Protein AF-K1S6Z4-F1 (afdb_monomer)

Radius of gyration: 18.36 Å; Cα contacts (8 Å, |Δi|>4): 56; chains: 1; bounding box: 47×26×46 Å

Secondary structure (DSSP, 8-state):
-HHHHHHHHHHHHHHHHHHHTS--SGGGSTT--HHHHHHHHHHH--GGGSSSHHHHHHHTT--B---EETTEE-SS-PBPS-S---

Foldseek 3Di:
DVVVVVVVVVVVVVQQVVQVVDPDPQCVDPPQHSVNSSVVCVVCPDVVVAPDPQSVCVQVQNDFDWDDDDPDTDPDTHRDPDHNPD

Nearest PDB structures (foldseek):
  8wt6-assembly1_D  TM=6.867E-01  e=9.946E-03  Escherichia coli
  5zvq-assembly1_A-2  TM=7.043E-01  e=3.531E+00  Thermus thermophilus HB8
  8ym1-assembly2_C  TM=2.131E-01  e=2.883E+00  Swine acute diarrhea syndrome coronavirus

pLDDT: mean 83.77, std 7.31, range [52.06, 93.38]

Mean predicted aligned error: 8.0 Å

Solvent-accessible surface area (backbone atoms only — not comparable to full-atom values): 5312 Å² total; per-residue (Å²): 113,72,69,60,56,54,50,52,55,52,49,54,51,52,44,37,58,56,48,73,77,45,97,67,73,54,58,75,41,90,91,37,47,50,63,58,38,49,49,54,44,64,74,63,53,66,70,81,80,40,96,42,71,67,54,46,30,31,43,72,32,68,34,62,49,86,57,70,60,93,95,45,72,59,91,82,58,57,70,42,94,66,38,69,90,122

Structure (mmCIF, N/CA/C/O backbone):
data_AF-K1S6Z4-F1
#
_entry.id   AF-K1S6Z4-F1
#
loop_
_atom_site.group_PDB
_atom_site.id
_atom_site.type_symbol
_atom_site.label_atom_id
_atom_site.label_alt_id
_atom_site.label_comp_id
_atom_site.label_asym_id
_atom_site.label_entity_id
_atom_site.label_seq_id
_atom_site.pdbx_PDB_ins_code
_atom_site.Cartn_x
_atom_site.Cartn_y
_atom_site.Cartn_z
_atom_site.occupancy
_atom_site.B_iso_or_equiv
_atom_site.auth_seq_id
_atom_site.auth_comp_id
_atom_site.auth_asym_id
_atom_site.auth_atom_id
_atom_site.pdbx_PDB_model_num
ATOM 1 N N . MET A 1 1 ? -24.600 11.716 13.045 1.00 61.81 1 MET A N 1
ATOM 2 C CA . MET A 1 1 ? -23.149 11.589 12.776 1.00 61.81 1 MET A CA 1
ATOM 3 C C . MET A 1 1 ? -22.446 10.641 13.752 1.00 61.81 1 MET A C 1
ATOM 5 O O . MET A 1 1 ? -21.775 9.751 13.261 1.00 61.81 1 MET A O 1
ATOM 9 N N . LYS A 1 2 ? -22.687 10.699 15.076 1.00 75.62 2 LYS A N 1
ATOM 10 C CA . LYS A 1 2 ? -22.068 9.781 16.071 1.00 75.62 2 LYS A CA 1
ATOM 11 C C . LYS A 1 2 ? -22.193 8.271 15.784 1.00 75.62 2 LYS A C 1
ATOM 13 O O . LYS A 1 2 ? -21.289 7.512 16.106 1.00 75.62 2 LYS A O 1
ATOM 18 N N . ALA A 1 3 ? -23.300 7.824 15.187 1.00 84.81 3 ALA A N 1
ATOM 19 C CA . ALA A 1 3 ? -23.496 6.408 14.862 1.00 84.81 3 ALA A CA 1
ATOM 20 C C . ALA A 1 3 ? -22.533 5.901 13.769 1.00 84.81 3 ALA A C 1
ATOM 22 O O . ALA A 1 3 ? -22.016 4.797 13.898 1.00 84.81 3 ALA A O 1
ATOM 23 N N . LEU A 1 4 ? -22.239 6.711 12.739 1.00 88.19 4 LEU A N 1
ATOM 24 C CA . LEU A 1 4 ? -21.276 6.333 11.695 1.00 88.19 4 LEU A CA 1
ATOM 25 C C . LEU A 1 4 ? -19.843 6.296 12.237 1.00 88.19 4 LEU A C 1
ATOM 27 O O . LEU A 1 4 ? -19.095 5.384 11.913 1.00 88.19 4 LEU A O 1
ATOM 31 N N . GLU A 1 5 ? -19.471 7.244 13.098 1.00 90.00 5 GLU A N 1
ATOM 32 C CA . GLU A 1 5 ? -18.141 7.263 13.728 1.00 90.00 5 GLU A CA 1
ATOM 33 C C . GLU A 1 5 ? -17.896 6.010 14.578 1.00 90.00 5 GLU A C 1
ATOM 35 O O . GLU A 1 5 ? -16.809 5.435 14.552 1.00 90.00 5 GLU A O 1
ATOM 40 N N . SER A 1 6 ? -18.924 5.552 15.301 1.00 90.38 6 SER A N 1
ATOM 41 C CA . SER A 1 6 ? -18.843 4.312 16.075 1.00 90.38 6 SER A CA 1
ATOM 42 C C . SER A 1 6 ? -18.634 3.091 15.179 1.00 90.38 6 SER A C 1
ATOM 44 O O . SER A 1 6 ? -17.837 2.224 15.525 1.00 90.38 6 SER A O 1
ATOM 46 N N . GLN A 1 7 ? -19.316 3.035 14.032 1.00 90.69 7 GLN A N 1
ATOM 47 C CA . GLN A 1 7 ? -19.167 1.939 13.072 1.00 90.69 7 GLN A CA 1
ATOM 48 C C . GLN A 1 7 ? -17.773 1.925 12.441 1.00 90.69 7 GLN A C 1
ATOM 50 O O . GLN A 1 7 ? -17.157 0.868 12.370 1.00 90.69 7 GLN A O 1
ATOM 55 N N . ILE A 1 8 ? -17.237 3.088 12.048 1.00 90.81 8 ILE A N 1
ATOM 56 C CA . ILE A 1 8 ? -15.867 3.197 11.515 1.00 90.81 8 ILE A CA 1
ATOM 57 C C . ILE A 1 8 ? -14.861 2.638 12.524 1.00 90.81 8 ILE A C 1
ATOM 59 O O . ILE A 1 8 ? -14.039 1.798 12.177 1.00 90.81 8 ILE A O 1
ATOM 63 N N . LYS A 1 9 ? -14.987 3.023 13.799 1.00 91.19 9 LYS A N 1
ATOM 64 C CA . LYS A 1 9 ? -14.092 2.547 14.859 1.00 91.19 9 LYS A CA 1
ATOM 65 C C . LYS A 1 9 ? -14.179 1.033 15.082 1.00 91.19 9 LYS A C 1
ATOM 67 O O . LYS A 1 9 ? -13.183 0.395 15.423 1.00 91.19 9 LYS A O 1
ATOM 72 N N . GLU A 1 10 ? -15.369 0.463 14.934 1.00 93.38 10 GLU A N 1
ATOM 73 C CA . GLU A 1 10 ? -15.580 -0.980 15.036 1.00 93.38 10 GLU A CA 1
ATOM 74 C C . GLU A 1 10 ? -14.925 -1.722 13.864 1.00 93.38 10 GLU A C 1
ATOM 76 O O . GLU A 1 10 ? -14.225 -2.714 14.084 1.00 93.38 10 GLU A O 1
ATOM 81 N N . PHE A 1 11 ? -15.047 -1.188 12.644 1.00 91.50 11 PHE A N 1
ATOM 82 C CA . PHE A 1 11 ? -14.359 -1.721 11.469 1.00 91.50 11 PHE A CA 1
ATOM 83 C C . PHE A 1 11 ? -12.838 -1.605 11.571 1.00 91.50 11 PHE A C 1
ATOM 85 O O . PHE A 1 11 ? -12.150 -2.590 11.311 1.00 91.50 11 PHE A O 1
ATOM 92 N N . ASP A 1 12 ? -12.303 -0.468 12.019 1.00 90.12 12 ASP A N 1
ATOM 93 C CA . ASP A 1 12 ? -10.858 -0.287 12.218 1.00 90.12 12 ASP A CA 1
ATOM 94 C C . ASP A 1 12 ? -10.289 -1.348 13.166 1.00 90.12 12 ASP A C 1
ATOM 96 O O . ASP A 1 12 ? -9.228 -1.928 12.918 1.00 90.12 12 ASP A O 1
ATOM 100 N N . LYS A 1 13 ? -11.024 -1.646 14.245 1.00 91.56 13 LYS A N 1
ATOM 101 C CA . LYS A 1 13 ? -10.639 -2.682 15.205 1.00 91.56 13 LYS A CA 1
ATOM 102 C C . LYS A 1 13 ? -10.680 -4.076 14.578 1.00 91.56 13 LYS A C 1
ATOM 104 O O . LYS A 1 13 ? -9.744 -4.846 14.774 1.00 91.56 13 LYS A O 1
ATOM 109 N N . ALA A 1 14 ? -11.728 -4.389 13.817 1.00 90.62 14 ALA A N 1
ATOM 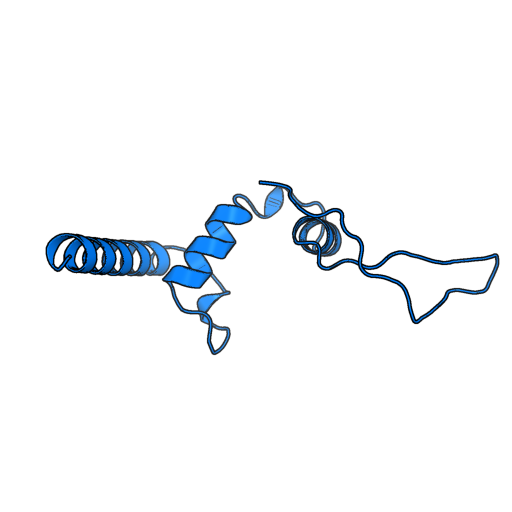110 C CA . ALA A 1 14 ? -11.844 -5.671 13.127 1.00 90.62 14 ALA A CA 1
ATOM 111 C C . ALA A 1 14 ? -10.714 -5.879 12.102 1.00 90.62 14 ALA A C 1
ATOM 113 O O . ALA A 1 14 ? -10.121 -6.957 12.051 1.00 90.62 14 ALA A O 1
ATOM 114 N N . ILE A 1 15 ? -10.366 -4.836 11.338 1.00 88.94 15 ILE A N 1
ATOM 115 C CA . ILE A 1 15 ? -9.254 -4.858 10.379 1.00 88.94 15 ILE A CA 1
ATOM 116 C C . ILE A 1 15 ? -7.930 -5.110 11.104 1.00 88.94 15 ILE A C 1
ATOM 118 O O . ILE A 1 15 ? -7.155 -5.963 10.677 1.00 88.94 15 ILE A O 1
ATOM 122 N N . ALA A 1 16 ? -7.677 -4.412 12.215 1.00 87.69 16 ALA A N 1
ATOM 123 C CA . ALA A 1 16 ? -6.454 -4.598 12.990 1.00 87.69 16 ALA A CA 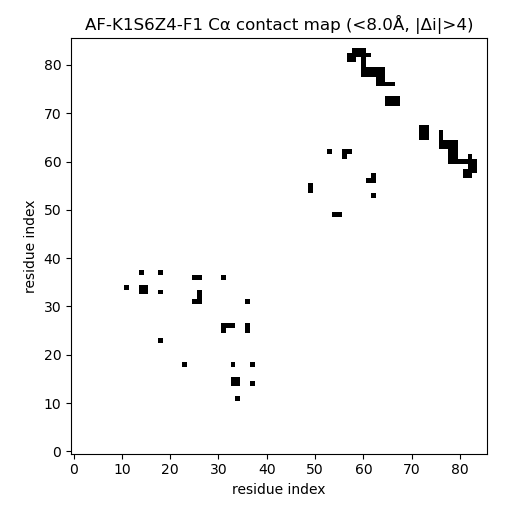1
ATOM 124 C C . ALA A 1 16 ? -6.302 -6.044 13.489 1.00 87.69 16 ALA A C 1
ATOM 126 O O . ALA A 1 16 ? -5.256 -6.651 13.275 1.00 87.69 16 ALA A O 1
ATOM 127 N N . THR A 1 17 ? -7.360 -6.623 14.066 1.00 88.25 17 THR A N 1
ATOM 128 C CA . THR A 1 17 ? -7.346 -8.018 14.536 1.00 88.25 17 THR A CA 1
ATOM 129 C C . THR A 1 17 ? -7.106 -9.009 13.396 1.00 88.25 17 THR A C 1
ATOM 131 O O . THR A 1 17 ? -6.342 -9.956 13.558 1.00 88.25 17 THR A O 1
ATOM 134 N N . GLN A 1 18 ? -7.705 -8.788 12.223 1.00 86.94 18 GLN A N 1
ATOM 135 C CA . GLN A 1 18 ? -7.482 -9.662 11.070 1.00 86.94 18 GLN A CA 1
ATOM 136 C C . GLN A 1 18 ? -6.040 -9.569 10.544 1.00 86.94 18 GLN A C 1
ATOM 138 O O . GLN A 1 18 ? -5.459 -10.579 10.149 1.00 86.94 18 GLN A O 1
ATOM 143 N N . MET A 1 19 ? -5.450 -8.372 10.557 1.00 85.31 19 MET A N 1
ATOM 144 C CA . MET A 1 19 ? -4.086 -8.138 10.077 1.00 85.31 19 MET A CA 1
ATOM 145 C C . MET A 1 19 ? -3.004 -8.725 10.987 1.00 85.31 19 MET A C 1
ATOM 147 O O . MET A 1 19 ? -1.930 -9.048 10.485 1.00 85.31 19 MET A O 1
ATOM 151 N N . GLU A 1 20 ? -3.268 -8.899 12.286 1.00 83.94 20 GLU A N 1
ATOM 152 C CA . GLU A 1 20 ? -2.354 -9.587 13.215 1.00 83.94 20 GLU A CA 1
ATOM 153 C C . GLU A 1 20 ? -2.168 -11.072 12.868 1.00 83.94 20 GLU A C 1
ATOM 155 O O . GLU A 1 20 ? -1.107 -11.642 13.114 1.00 83.94 20 GLU A O 1
ATOM 160 N N . LEU A 1 21 ? -3.187 -11.697 12.273 1.00 82.69 21 LEU A N 1
ATOM 161 C CA . LEU A 1 21 ? -3.158 -13.109 11.881 1.00 82.69 21 LEU A CA 1
ATOM 162 C C . LEU A 1 21 ? -2.439 -13.339 10.546 1.00 82.69 21 LEU A C 1
ATOM 164 O O . LEU A 1 21 ? -2.079 -14.473 10.224 1.00 82.69 21 LEU A O 1
ATOM 168 N N . LEU A 1 22 ? -2.253 -12.283 9.751 1.00 80.25 22 LEU A N 1
ATOM 169 C CA . LEU A 1 22 ? -1.648 -12.363 8.429 1.00 80.25 22 LEU A CA 1
ATOM 170 C C . LEU A 1 22 ? -0.154 -12.028 8.499 1.00 80.25 22 LEU A C 1
ATOM 172 O O . LEU A 1 22 ? 0.218 -10.989 9.050 1.00 80.25 22 LEU A O 1
AT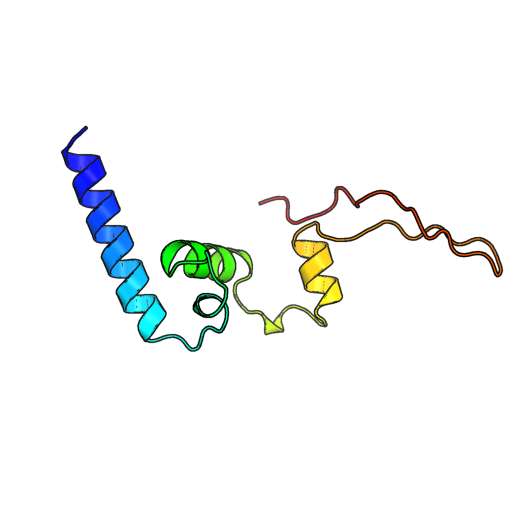OM 176 N N . PRO A 1 23 ? 0.719 -12.8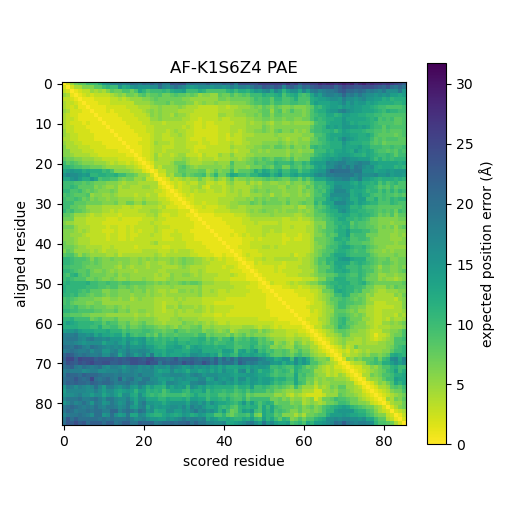35 7.871 1.00 69.25 23 PRO A N 1
ATOM 177 C CA . PRO A 1 23 ? 2.117 -12.468 7.725 1.00 69.25 23 PRO A CA 1
ATOM 178 C C . PRO A 1 23 ? 2.211 -11.267 6.775 1.00 69.25 23 PRO A C 1
ATOM 180 O O . PRO A 1 23 ? 2.109 -11.411 5.558 1.00 69.25 23 PRO A O 1
ATOM 183 N N . ASN A 1 24 ? 2.389 -10.066 7.325 1.00 74.31 24 ASN A N 1
ATOM 184 C CA . ASN A 1 24 ? 2.587 -8.856 6.538 1.00 74.31 24 ASN A CA 1
ATOM 185 C C . ASN A 1 24 ? 3.838 -8.105 7.003 1.00 74.31 24 ASN A C 1
ATOM 187 O O . ASN A 1 24 ? 4.087 -7.931 8.192 1.00 74.31 24 ASN A O 1
ATOM 191 N N . VAL A 1 25 ? 4.633 -7.656 6.034 1.00 79.44 25 VAL A N 1
ATOM 192 C CA . VAL A 1 25 ? 5.847 -6.864 6.281 1.00 79.44 25 VAL A CA 1
ATOM 193 C C . VAL A 1 25 ? 5.562 -5.362 6.295 1.00 79.44 25 VAL A C 1
ATOM 195 O O . VAL A 1 25 ? 6.388 -4.582 6.756 1.00 79.44 25 VAL A O 1
ATOM 198 N N . LEU A 1 26 ? 4.391 -4.941 5.811 1.00 82.25 26 LEU A N 1
ATOM 199 C CA . LEU A 1 26 ? 4.043 -3.532 5.627 1.00 82.25 26 LEU A CA 1
ATOM 200 C C . LEU A 1 26 ? 3.896 -2.781 6.958 1.00 82.25 26 LEU A C 1
ATOM 202 O O . LEU A 1 26 ? 4.274 -1.617 7.024 1.00 82.25 26 LEU A O 1
ATOM 206 N N . ILE A 1 27 ? 3.437 -3.446 8.028 1.00 83.56 27 ILE A N 1
ATOM 207 C CA . ILE A 1 27 ? 3.337 -2.845 9.374 1.00 83.56 27 ILE A CA 1
ATOM 208 C C . ILE A 1 27 ? 4.719 -2.512 9.967 1.00 83.56 27 ILE A C 1
ATOM 210 O O . ILE A 1 27 ? 4.827 -1.667 10.852 1.00 83.56 27 ILE A O 1
ATOM 214 N N . SER A 1 28 ? 5.799 -3.129 9.473 1.00 85.38 28 SER A N 1
ATOM 215 C CA . SER A 1 28 ? 7.154 -2.795 9.936 1.00 85.38 28 SER A CA 1
ATOM 216 C C . SER A 1 28 ? 7.626 -1.408 9.480 1.00 85.38 28 SER A C 1
ATOM 218 O O . SER A 1 28 ? 8.581 -0.872 10.042 1.00 85.38 28 SER A O 1
ATOM 220 N N . ILE A 1 29 ? 6.964 -0.814 8.479 1.00 86.38 29 ILE A N 1
ATOM 221 C CA . ILE A 1 29 ? 7.314 0.496 7.932 1.00 86.38 29 ILE A CA 1
ATOM 222 C C . ILE A 1 29 ? 6.743 1.586 8.854 1.00 86.38 29 ILE A C 1
ATOM 224 O O . ILE A 1 29 ? 5.521 1.671 9.019 1.00 86.38 29 ILE A O 1
ATOM 228 N N . PRO A 1 30 ? 7.586 2.467 9.429 1.00 86.19 30 PRO A N 1
ATOM 229 C CA . PRO A 1 30 ? 7.111 3.563 10.265 1.00 86.19 30 PRO A CA 1
ATOM 230 C C . PRO A 1 30 ? 6.093 4.435 9.520 1.00 86.19 30 PRO A C 1
ATOM 232 O O . PRO A 1 30 ? 6.356 4.908 8.417 1.00 86.19 30 PRO A O 1
ATOM 235 N N . GLY A 1 31 ? 4.929 4.654 10.133 1.00 85.12 31 GLY A N 1
ATOM 236 C CA . GLY A 1 31 ? 3.834 5.433 9.546 1.00 85.12 31 GLY A CA 1
ATOM 237 C C . GLY A 1 31 ? 2.780 4.612 8.793 1.00 85.12 31 GLY A C 1
ATOM 238 O O . GLY A 1 31 ? 1.715 5.153 8.503 1.00 85.12 31 GLY A O 1
ATOM 239 N N . ILE A 1 32 ? 3.007 3.315 8.540 1.00 87.38 32 ILE A N 1
ATOM 240 C CA . ILE A 1 32 ? 1.999 2.417 7.954 1.00 87.38 32 ILE A CA 1
ATOM 241 C C . ILE A 1 32 ? 1.360 1.567 9.058 1.00 87.38 32 ILE A C 1
ATOM 243 O O . ILE A 1 32 ? 1.943 0.615 9.567 1.00 87.38 32 ILE A O 1
ATOM 247 N N . GLY A 1 33 ? 0.131 1.926 9.432 1.00 86.75 33 GLY A N 1
ATOM 248 C CA . GLY A 1 33 ? -0.669 1.173 10.402 1.00 86.75 33 GLY A CA 1
ATOM 249 C C . GLY A 1 33 ? -1.430 -0.014 9.788 1.00 86.75 33 GLY A C 1
ATOM 250 O O . GLY A 1 33 ? -1.474 -0.158 8.563 1.00 86.75 33 GLY A O 1
ATOM 251 N N . PRO A 1 34 ? -2.104 -0.833 10.617 1.00 88.31 34 PRO A N 1
ATOM 252 C CA . PRO A 1 34 ? -2.836 -2.020 10.166 1.00 88.31 34 PRO A CA 1
ATOM 253 C C . PRO A 1 34 ? -3.905 -1.728 9.105 1.00 88.31 34 PRO A C 1
ATOM 255 O O . PRO A 1 34 ? -4.029 -2.479 8.146 1.00 88.31 34 PRO A O 1
ATOM 258 N N . VAL A 1 35 ? -4.629 -0.611 9.231 1.00 89.44 35 VAL A N 1
ATOM 259 C CA . VAL A 1 35 ? -5.685 -0.221 8.278 1.00 89.44 35 VAL A CA 1
ATOM 260 C C . VAL A 1 35 ? -5.105 0.152 6.910 1.00 89.44 35 VAL A C 1
ATOM 262 O O . VAL A 1 35 ? -5.590 -0.320 5.886 1.00 89.44 35 VAL A O 1
ATOM 265 N N . TYR A 1 36 ? -4.022 0.935 6.873 1.00 89.44 36 TYR A N 1
ATOM 266 C CA . TYR A 1 36 ? -3.344 1.280 5.617 1.00 89.44 36 TYR A CA 1
ATOM 267 C C . TYR A 1 36 ? -2.699 0.058 4.963 1.00 89.44 36 TYR A C 1
ATOM 269 O O . TYR A 1 36 ? -2.813 -0.128 3.754 1.00 89.44 36 TYR A O 1
ATOM 277 N N . SER A 1 37 ? -2.068 -0.800 5.769 1.00 89.19 37 SER A N 1
ATOM 278 C CA . SER A 1 37 ? -1.507 -2.072 5.313 1.00 89.19 37 SER A CA 1
ATOM 279 C C . SER A 1 37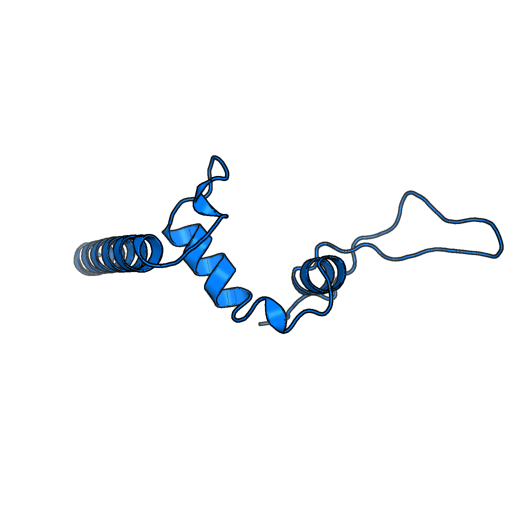 ? -2.583 -2.962 4.679 1.00 89.19 37 SER A C 1
ATOM 281 O O . SER A 1 37 ? -2.395 -3.457 3.568 1.00 89.19 37 SER A O 1
ATOM 283 N N . ALA A 1 38 ? -3.743 -3.091 5.333 1.00 89.56 38 ALA A N 1
ATOM 284 C CA . ALA A 1 38 ? -4.885 -3.832 4.808 1.00 89.56 38 ALA A CA 1
ATOM 285 C C . ALA A 1 38 ? -5.406 -3.242 3.492 1.00 89.56 38 ALA A C 1
ATOM 287 O O . ALA A 1 38 ? -5.703 -3.997 2.573 1.00 89.56 38 ALA A O 1
ATOM 288 N N . GLY A 1 39 ? -5.472 -1.911 3.373 1.00 88.94 39 GLY A N 1
ATOM 289 C CA . GLY A 1 39 ? -5.862 -1.237 2.132 1.00 88.94 39 GLY A CA 1
ATOM 290 C C . GLY A 1 39 ? -4.919 -1.556 0.969 1.00 88.94 39 GLY A C 1
ATOM 291 O O . GLY A 1 39 ? -5.372 -1.992 -0.086 1.00 88.94 39 GLY A O 1
ATOM 292 N N . ILE A 1 40 ? -3.605 -1.436 1.190 1.00 88.50 40 ILE A N 1
ATOM 293 C CA . ILE A 1 40 ? -2.582 -1.777 0.186 1.00 88.50 40 ILE A CA 1
ATOM 294 C C . ILE A 1 40 ? -2.689 -3.256 -0.211 1.00 88.50 40 ILE A C 1
ATOM 296 O O . ILE A 1 40 ? -2.681 -3.589 -1.395 1.00 88.50 40 ILE A O 1
ATOM 300 N N . MET A 1 41 ? -2.815 -4.157 0.767 1.00 87.44 41 MET A N 1
ATOM 301 C CA . MET A 1 41 ? -2.986 -5.588 0.501 1.00 87.44 41 MET A CA 1
ATOM 302 C C . MET A 1 41 ? -4.279 -5.888 -0.259 1.00 87.44 41 MET A C 1
ATOM 304 O O . MET A 1 41 ? -4.265 -6.734 -1.146 1.00 87.44 41 MET A O 1
ATOM 308 N N . ALA A 1 42 ? -5.376 -5.195 0.045 1.00 89.38 42 ALA A N 1
ATOM 309 C CA . ALA A 1 42 ? -6.643 -5.363 -0.657 1.00 89.38 42 ALA A CA 1
ATOM 310 C C . ALA A 1 42 ? -6.558 -4.899 -2.121 1.00 89.38 42 ALA A C 1
ATOM 312 O O . ALA A 1 42 ? -7.125 -5.545 -3.000 1.00 89.38 42 ALA A O 1
ATOM 313 N N . GLU A 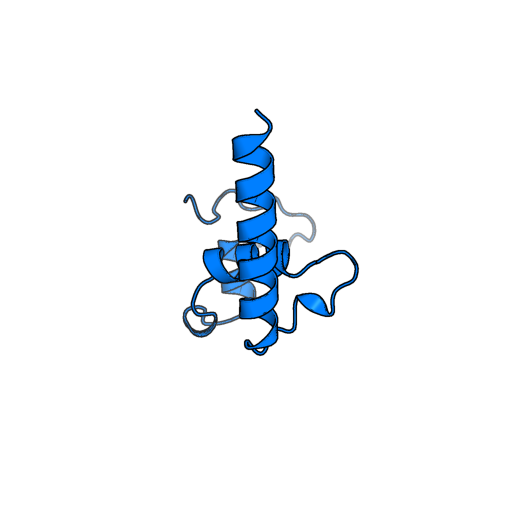1 43 ? -5.820 -3.823 -2.398 1.00 87.00 43 GLU A N 1
ATOM 314 C CA . GLU A 1 43 ? -5.652 -3.277 -3.751 1.00 87.00 43 GLU A CA 1
ATOM 315 C C . GLU A 1 43 ? -4.721 -4.132 -4.631 1.00 87.00 43 GLU A C 1
ATOM 317 O O . GLU A 1 43 ? -4.951 -4.319 -5.833 1.00 87.00 43 GLU A O 1
ATOM 322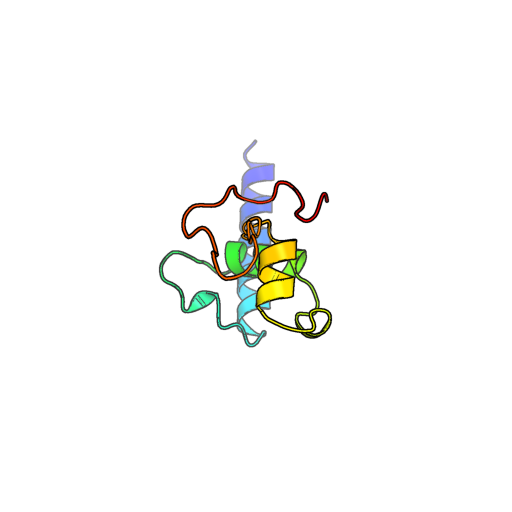 N N . ILE A 1 44 ? -3.667 -4.686 -4.027 1.00 88.19 44 ILE A N 1
ATOM 323 C CA . ILE A 1 44 ? -2.738 -5.612 -4.687 1.00 88.19 44 ILE A CA 1
ATOM 324 C C . ILE A 1 44 ? -3.391 -6.993 -4.862 1.00 88.19 44 ILE A C 1
ATOM 326 O O . ILE A 1 44 ? -3.268 -7.612 -5.925 1.00 88.19 44 ILE A O 1
ATOM 330 N N . GLY A 1 45 ? -4.099 -7.472 -3.837 1.00 85.75 45 GLY A N 1
ATOM 331 C CA . GLY A 1 45 ? -4.620 -8.831 -3.744 1.00 85.75 45 GLY A CA 1
ATOM 332 C C . GLY A 1 45 ? -3.494 -9.856 -3.602 1.00 85.75 45 GLY A C 1
ATOM 333 O O . GLY A 1 45 ? -2.625 -9.734 -2.739 1.00 85.75 45 GLY A O 1
ATOM 334 N N . ASP A 1 46 ? -3.492 -10.875 -4.463 1.00 86.81 46 ASP A N 1
ATOM 335 C CA . ASP A 1 46 ? -2.401 -11.851 -4.510 1.00 86.81 46 ASP A CA 1
ATOM 336 C C . ASP A 1 46 ? -1.146 -11.247 -5.157 1.00 86.81 46 ASP A C 1
ATOM 338 O O . ASP A 1 46 ? -1.116 -10.959 -6.356 1.00 86.81 46 ASP A O 1
ATOM 342 N N . ILE A 1 47 ? -0.085 -11.098 -4.363 1.00 85.31 47 ILE A N 1
ATOM 343 C CA . ILE A 1 47 ? 1.213 -10.584 -4.811 1.00 85.31 47 ILE A CA 1
ATOM 344 C C . ILE A 1 47 ? 1.851 -11.457 -5.905 1.00 85.31 47 ILE A C 1
ATOM 346 O O . ILE A 1 47 ? 2.577 -10.938 -6.753 1.00 85.31 47 ILE A O 1
ATOM 350 N N . ASN A 1 48 ? 1.544 -12.759 -5.943 1.00 88.81 48 ASN A N 1
ATOM 351 C CA . ASN A 1 48 ? 2.130 -13.701 -6.901 1.00 88.81 48 ASN A CA 1
ATOM 352 C C . ASN A 1 48 ? 1.599 -13.521 -8.328 1.00 88.81 48 ASN A C 1
ATOM 354 O O . ASN A 1 48 ? 2.164 -14.071 -9.271 1.00 88.81 48 ASN A O 1
ATOM 358 N N . ARG A 1 49 ? 0.547 -12.713 -8.521 1.00 88.69 49 ARG A N 1
ATOM 359 C CA . ARG A 1 49 ? 0.048 -12.368 -9.861 1.00 88.69 49 ARG A CA 1
ATOM 360 C C . ARG A 1 49 ? 1.028 -11.492 -10.654 1.00 88.69 49 ARG A C 1
ATOM 362 O O . ARG A 1 49 ? 0.868 -11.322 -11.861 1.00 88.69 49 ARG A O 1
ATOM 369 N N . PHE A 1 50 ? 2.005 -10.882 -9.978 1.00 89.56 50 PHE A N 1
ATOM 370 C CA . PHE A 1 50 ? 3.019 -10.040 -10.598 1.00 89.56 50 PHE A CA 1
ATOM 371 C C . PHE A 1 50 ? 4.309 -10.830 -10.812 1.00 89.56 50 P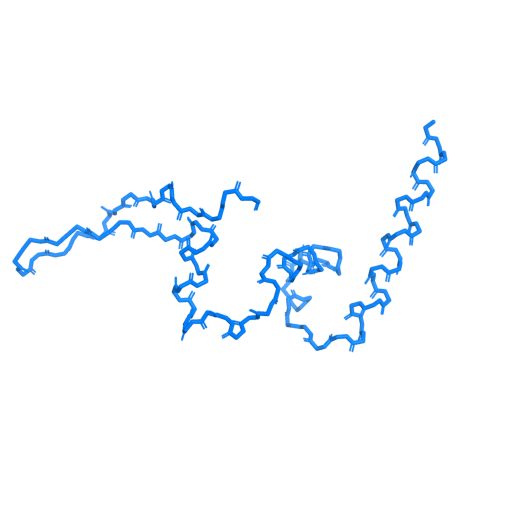HE A C 1
ATOM 373 O O . PHE A 1 50 ? 4.908 -11.333 -9.868 1.00 89.56 50 PHE A O 1
ATOM 380 N N . ASN A 1 51 ? 4.791 -10.858 -12.055 1.00 89.00 51 ASN A N 1
ATOM 381 C CA . ASN A 1 51 ? 6.024 -11.570 -12.409 1.00 89.00 51 ASN A CA 1
ATOM 382 C C . ASN A 1 51 ? 7.272 -11.018 -11.699 1.00 89.00 51 ASN A C 1
ATOM 384 O O . ASN A 1 51 ? 8.261 -11.729 -11.544 1.00 89.00 51 ASN A O 1
ATOM 388 N N . ASN A 1 52 ? 7.267 -9.732 -11.332 1.00 89.88 52 ASN A N 1
ATOM 389 C CA . ASN A 1 52 ? 8.352 -9.082 -10.606 1.00 89.88 52 ASN A CA 1
ATOM 390 C C . ASN A 1 52 ? 7.884 -7.782 -9.926 1.00 89.88 52 ASN A C 1
ATOM 392 O O . ASN A 1 52 ? 6.793 -7.266 -10.181 1.00 89.88 52 ASN A O 1
ATOM 396 N N . GLN A 1 53 ? 8.759 -7.223 -9.090 1.00 88.00 53 GLN A N 1
ATOM 397 C CA . GLN A 1 53 ? 8.522 -5.968 -8.369 1.00 88.00 53 GLN A CA 1
ATOM 398 C C . GLN A 1 53 ? 8.306 -4.774 -9.315 1.00 88.00 53 GLN A C 1
ATOM 400 O O . GLN A 1 53 ? 7.504 -3.894 -9.019 1.00 88.00 53 GLN A O 1
ATOM 405 N N . ALA A 1 54 ? 8.963 -4.756 -10.480 1.00 86.88 54 ALA A N 1
ATOM 406 C CA . ALA A 1 54 ? 8.783 -3.694 -11.470 1.00 86.88 54 ALA A CA 1
ATOM 407 C C . ALA A 1 54 ? 7.367 -3.698 -12.076 1.00 86.88 54 ALA A C 1
ATOM 409 O O . ALA A 1 54 ? 6.796 -2.637 -12.322 1.00 86.88 54 ALA A O 1
ATOM 410 N N . ALA A 1 55 ? 6.767 -4.875 -12.274 1.00 87.56 55 ALA A N 1
ATOM 411 C CA . ALA A 1 55 ? 5.393 -5.017 -12.743 1.00 87.56 55 ALA A CA 1
ATOM 412 C C . ALA A 1 55 ? 4.390 -4.507 -11.699 1.00 87.56 55 ALA A C 1
ATOM 414 O O . ALA A 1 55 ? 3.425 -3.836 -12.065 1.00 87.56 55 ALA A O 1
ATOM 415 N N . LEU A 1 56 ? 4.651 -4.759 -10.412 1.00 88.94 56 LEU A N 1
ATOM 416 C CA . LEU A 1 56 ? 3.869 -4.184 -9.318 1.00 88.94 56 LEU A CA 1
ATOM 417 C C . LEU A 1 56 ? 4.008 -2.655 -9.269 1.00 88.94 56 LEU A C 1
ATOM 419 O O . LEU A 1 56 ? 3.003 -1.954 -9.196 1.00 88.94 56 LEU A O 1
ATOM 423 N N . ALA A 1 57 ? 5.229 -2.124 -9.366 1.00 86.94 57 ALA A N 1
ATOM 424 C CA . ALA A 1 57 ? 5.466 -0.680 -9.388 1.00 86.94 57 ALA A CA 1
ATOM 425 C C . ALA A 1 57 ? 4.753 -0.012 -10.573 1.00 86.94 57 ALA A C 1
ATOM 427 O O . ALA A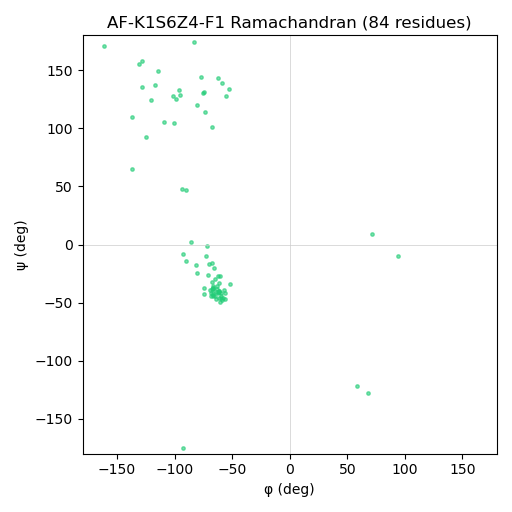 1 57 ? 4.097 1.015 -10.413 1.00 86.94 57 ALA A O 1
ATOM 428 N N . LYS A 1 58 ? 4.789 -0.648 -11.750 1.00 86.19 58 LYS A N 1
ATOM 429 C CA . LYS A 1 58 ? 4.034 -0.215 -12.930 1.00 86.19 58 LYS A CA 1
ATOM 430 C C . LYS A 1 58 ? 2.526 -0.199 -12.671 1.00 86.19 58 LYS A C 1
ATOM 432 O O . LYS A 1 58 ? 1.865 0.766 -13.041 1.00 86.19 58 LYS A O 1
ATOM 437 N N . TYR A 1 59 ? 1.993 -1.237 -12.026 1.00 86.81 59 TYR A N 1
ATOM 438 C CA . TYR A 1 59 ? 0.579 -1.315 -11.649 1.00 86.81 59 TYR A CA 1
ATOM 439 C C . TYR A 1 59 ? 0.175 -0.204 -10.673 1.00 86.81 59 TYR A C 1
ATOM 441 O O . TYR A 1 59 ? -0.857 0.429 -10.876 1.00 86.81 59 TYR A O 1
ATOM 449 N N . ALA A 1 60 ? 1.028 0.107 -9.698 1.00 85.75 60 ALA A N 1
ATOM 450 C CA . ALA A 1 60 ? 0.841 1.222 -8.769 1.00 85.75 60 ALA A CA 1
ATOM 451 C C . ALA A 1 60 ? 1.051 2.612 -9.413 1.00 85.75 60 ALA A C 1
ATOM 453 O O . ALA A 1 60 ? 0.951 3.628 -8.732 1.00 85.75 60 ALA A O 1
ATOM 454 N N . GLY A 1 61 ? 1.392 2.689 -10.708 1.00 85.06 61 GLY A N 1
ATOM 455 C CA . GLY A 1 61 ? 1.722 3.950 -11.384 1.00 85.06 61 GLY A CA 1
ATOM 456 C C . GLY A 1 61 ? 3.073 4.550 -10.970 1.00 85.06 61 GLY A C 1
ATOM 457 O O . GLY A 1 61 ? 3.401 5.664 -11.363 1.00 85.06 61 GLY A O 1
ATOM 458 N N . LEU A 1 62 ? 3.886 3.807 -10.216 1.00 84.88 62 LEU A N 1
ATOM 459 C CA . LEU A 1 62 ? 5.226 4.174 -9.752 1.00 84.88 62 LEU A CA 1
ATOM 460 C C . LEU A 1 62 ? 6.300 3.724 -10.752 1.00 84.88 62 LEU A C 1
ATOM 462 O O . LEU A 1 62 ? 7.289 3.089 -10.391 1.00 84.88 62 LEU A O 1
ATOM 466 N N . ALA A 1 63 ? 6.080 4.001 -12.033 1.00 84.00 63 ALA A N 1
ATOM 467 C CA . ALA A 1 63 ? 7.022 3.659 -13.088 1.00 84.00 63 ALA A CA 1
ATOM 468 C C . ALA A 1 63 ? 7.282 4.861 -13.998 1.00 84.00 63 ALA A C 1
ATOM 470 O O . ALA A 1 63 ? 6.461 5.768 -14.130 1.00 84.00 63 ALA A O 1
ATOM 471 N N . TRP A 1 64 ? 8.445 4.861 -14.640 1.00 84.31 64 TRP A N 1
ATOM 472 C CA . TRP A 1 64 ? 8.888 5.944 -15.508 1.00 84.31 64 TRP A CA 1
ATOM 473 C C . TRP A 1 64 ? 8.985 5.474 -16.954 1.00 84.31 64 TRP A C 1
ATOM 475 O O . TRP A 1 64 ? 9.225 4.301 -17.241 1.00 84.31 64 TRP A O 1
ATOM 485 N N . THR A 1 65 ? 8.752 6.403 -17.876 1.00 79.88 65 THR A N 1
ATOM 486 C CA . THR A 1 65 ? 8.956 6.180 -19.309 1.00 79.88 65 THR A CA 1
ATOM 487 C C . THR A 1 65 ? 10.428 5.880 -19.576 1.00 79.88 65 THR A C 1
ATOM 489 O O . THR A 1 65 ? 11.307 6.453 -18.940 1.00 79.88 65 THR A O 1
ATOM 492 N N . GLN A 1 66 ? 10.713 4.990 -20.520 1.00 80.50 66 GLN A N 1
ATOM 493 C CA . GLN A 1 66 ? 12.077 4.786 -20.994 1.00 80.50 66 GLN A CA 1
ATOM 494 C C . GLN A 1 66 ? 12.278 5.627 -22.255 1.00 80.50 66 GLN A C 1
ATOM 496 O O . GLN A 1 66 ? 11.461 5.566 -23.174 1.00 80.50 66 GLN A O 1
ATOM 501 N N . HIS A 1 67 ? 13.345 6.426 -22.298 1.00 80.12 67 HIS A N 1
ATOM 502 C CA . HIS A 1 67 ? 13.709 7.213 -23.475 1.00 80.12 67 HIS A CA 1
ATOM 503 C C . HIS A 1 67 ? 15.149 6.885 -23.878 1.00 80.12 67 HIS A C 1
ATOM 505 O O . HIS A 1 67 ? 16.106 7.482 -23.378 1.00 80.12 67 HIS A O 1
ATOM 511 N N . GLN A 1 68 ? 15.281 5.914 -24.783 1.00 82.62 68 GLN A N 1
ATOM 512 C CA . GLN A 1 68 ? 16.556 5.418 -25.291 1.00 82.62 68 GLN A CA 1
ATOM 513 C C . GLN A 1 68 ? 16.676 5.677 -26.799 1.00 82.62 68 GLN A C 1
ATOM 515 O O . GLN A 1 68 ? 15.731 5.451 -27.553 1.00 82.62 68 GLN A O 1
ATOM 520 N N . SER A 1 69 ? 17.854 6.124 -27.240 1.00 80.19 69 SER A N 1
ATOM 521 C CA . SER A 1 69 ? 18.216 6.270 -28.653 1.00 80.19 69 SER A CA 1
ATOM 522 C C . SER A 1 69 ? 19.639 5.759 -28.879 1.00 80.19 69 SER A C 1
ATOM 524 O O . SER A 1 69 ? 20.609 6.379 -28.440 1.00 80.19 69 SER A O 1
ATOM 526 N N . GLY A 1 70 ? 19.779 4.626 -29.574 1.00 84.81 70 GLY A N 1
ATOM 527 C CA . GLY A 1 70 ? 21.074 3.972 -29.785 1.00 84.81 70 GLY A CA 1
ATOM 528 C C . GLY A 1 70 ? 21.746 3.607 -28.455 1.00 84.81 70 GLY A C 1
ATOM 529 O O . GLY A 1 70 ? 21.165 2.890 -27.642 1.00 84.81 70 GLY A O 1
ATOM 530 N N . GLY A 1 71 ? 22.958 4.122 -28.229 1.00 83.75 71 GLY A N 1
ATOM 531 C CA . GLY A 1 71 ? 23.706 3.951 -26.975 1.00 83.75 71 GLY A CA 1
ATOM 532 C C . GLY A 1 71 ? 23.386 4.973 -25.875 1.00 83.75 71 GLY A C 1
ATOM 533 O O . GLY A 1 71 ? 24.026 4.944 -24.830 1.00 83.75 71 GLY A O 1
ATOM 534 N N . PHE A 1 72 ? 22.448 5.897 -26.101 1.00 79.19 72 PHE A N 1
ATOM 535 C CA . PHE A 1 72 ? 22.063 6.915 -25.123 1.00 79.19 72 PHE A CA 1
ATOM 536 C C . PHE A 1 72 ? 20.759 6.534 -24.417 1.00 79.19 72 PHE A C 1
ATOM 538 O O . PHE A 1 72 ? 19.747 6.293 -25.077 1.00 79.19 72 PHE A O 1
ATOM 545 N N . GLU A 1 73 ? 20.769 6.551 -23.084 1.00 80.44 73 GLU A N 1
ATOM 546 C CA . GLU A 1 73 ? 19.590 6.391 -22.231 1.00 80.44 73 GLU A CA 1
ATOM 547 C C . GLU A 1 73 ? 19.421 7.639 -21.356 1.00 80.44 73 GLU A C 1
ATOM 549 O O . GLU A 1 73 ? 20.347 8.068 -20.662 1.00 80.44 73 GLU A O 1
ATOM 554 N N . ALA A 1 74 ? 18.246 8.267 -21.425 1.00 80.19 74 ALA A N 1
ATOM 555 C CA . ALA A 1 74 ? 17.961 9.466 -20.648 1.00 80.19 74 ALA A CA 1
ATOM 556 C C . ALA A 1 74 ? 17.706 9.113 -19.173 1.00 80.19 74 ALA A C 1
ATOM 558 O O . ALA A 1 74 ? 16.869 8.269 -18.871 1.00 80.19 74 ALA A O 1
ATOM 559 N N . GLN A 1 75 ? 18.379 9.810 -18.253 1.00 72.81 75 GLN A N 1
ATOM 560 C CA . GLN A 1 75 ? 18.223 9.599 -16.803 1.00 72.81 75 GLN A CA 1
ATOM 561 C C . GLN A 1 75 ? 16.985 10.291 -16.216 1.00 72.81 75 GLN A C 1
ATOM 563 O O . GLN A 1 75 ? 16.485 9.889 -15.171 1.00 72.81 75 GLN A O 1
ATOM 568 N N . ASN A 1 76 ? 16.501 11.351 -16.868 1.00 78.06 76 ASN A N 1
ATOM 569 C CA . ASN A 1 76 ? 15.319 12.087 -16.440 1.00 78.06 76 ASN A CA 1
ATOM 570 C C . ASN A 1 76 ? 14.179 11.819 -17.419 1.00 78.06 76 ASN A C 1
ATOM 572 O O . ASN A 1 76 ? 14.181 12.319 -18.547 1.00 78.06 76 ASN A O 1
ATOM 576 N N . THR A 1 77 ? 13.221 11.010 -16.988 1.00 79.38 77 THR A N 1
ATOM 577 C CA . THR A 1 77 ? 12.080 10.602 -17.800 1.00 79.38 77 THR A CA 1
ATOM 578 C C . THR A 1 77 ? 10.773 10.853 -17.060 1.00 79.38 77 THR A C 1
ATOM 580 O O . THR A 1 77 ? 10.725 11.010 -15.840 1.00 79.38 77 THR A O 1
ATOM 583 N N . ARG A 1 78 ? 9.676 10.971 -17.812 1.00 79.25 78 ARG A N 1
ATOM 584 C CA . ARG A 1 78 ? 8.364 11.296 -17.239 1.00 79.25 78 ARG A CA 1
ATOM 585 C C . ARG A 1 78 ? 7.756 10.062 -16.580 1.00 79.25 78 ARG A C 1
ATOM 587 O O . ARG A 1 78 ? 7.904 8.963 -17.114 1.00 79.25 78 ARG A O 1
ATOM 594 N N . LEU A 1 79 ? 7.042 10.255 -15.472 1.00 82.06 79 LEU A N 1
ATOM 595 C CA . LEU A 1 79 ? 6.224 9.211 -14.853 1.00 82.06 79 LEU A CA 1
ATOM 596 C C . LEU A 1 79 ? 5.174 8.711 -15.858 1.00 82.06 79 LEU A C 1
ATOM 598 O O . LEU A 1 79 ? 4.589 9.506 -16.599 1.00 82.06 79 LEU A O 1
ATOM 602 N N . ILE A 1 80 ? 4.938 7.401 -15.904 1.00 80.06 80 ILE A N 1
ATOM 603 C CA . ILE A 1 80 ? 3.860 6.850 -16.724 1.00 80.06 80 ILE A CA 1
ATOM 604 C C . ILE A 1 80 ? 2.513 7.130 -16.053 1.00 80.06 80 ILE A C 1
ATOM 606 O O . ILE A 1 80 ? 2.303 6.827 -14.884 1.00 80.06 80 ILE A O 1
ATOM 610 N N . HIS A 1 81 ? 1.554 7.646 -16.816 1.00 72.56 81 HIS A N 1
ATOM 611 C CA . HIS A 1 81 ? 0.170 7.809 -16.360 1.00 72.56 81 HIS A CA 1
ATOM 612 C C . HIS A 1 81 ? -0.682 6.591 -16.750 1.00 72.56 81 HIS A C 1
ATOM 614 O O . HIS A 1 81 ? -1.757 6.718 -17.333 1.00 72.56 81 HIS A O 1
ATOM 620 N N . SER A 1 82 ? -0.162 5.391 -16.486 1.00 68.12 82 SER A N 1
ATOM 621 C CA . SER A 1 82 ? -0.821 4.120 -16.799 1.00 68.12 82 SER A CA 1
ATOM 622 C C . SER A 1 82 ? -0.683 3.143 -15.627 1.00 68.12 82 SER A C 1
ATOM 624 O O . SER A 1 82 ? 0.016 2.135 -15.733 1.00 68.12 82 SER A O 1
ATOM 626 N N . GLY A 1 83 ? -1.295 3.492 -14.497 1.00 69.25 83 GLY A N 1
ATOM 627 C CA . GLY A 1 83 ? -1.499 2.586 -13.365 1.00 69.25 83 GLY A CA 1
ATOM 628 C C . GLY A 1 83 ? -2.856 1.883 -13.438 1.00 69.25 83 GLY A C 1
ATOM 629 O O . GLY A 1 83 ? -3.602 2.045 -14.412 1.00 69.25 83 GLY A O 1
ATOM 630 N N . ASN A 1 84 ? -3.176 1.111 -12.401 1.00 72.12 84 ASN A N 1
ATOM 631 C CA . ASN A 1 84 ? -4.520 0.586 -12.195 1.00 72.12 84 ASN A CA 1
ATOM 632 C C . ASN A 1 84 ? -5.554 1.728 -12.238 1.00 72.12 84 ASN A C 1
ATOM 634 O O . ASN A 1 84 ? -5.339 2.792 -11.664 1.00 72.12 84 ASN A O 1
ATOM 638 N N . ARG A 1 85 ? -6.650 1.522 -12.975 1.00 61.91 85 ARG A N 1
ATOM 639 C CA . ARG A 1 85 ? -7.724 2.515 -13.171 1.00 61.91 85 ARG A CA 1
ATOM 640 C C . ARG A 1 85 ? -8.868 2.383 -12.166 1.00 61.91 85 ARG A C 1
ATOM 642 O O . ARG A 1 85 ? -9.761 3.227 -12.195 1.00 61.91 85 ARG A O 1
ATOM 649 N N . PHE A 1 86 ? -8.859 1.319 -11.370 1.00 52.06 86 PHE A N 1
ATOM 650 C CA . PHE A 1 86 ? -9.911 0.964 -10.426 1.00 52.06 86 PHE A CA 1
ATOM 651 C C . PHE A 1 86 ? -9.419 1.108 -8.999 1.00 52.06 86 PHE A C 1
ATOM 653 O O . PHE A 1 86 ? -8.325 0.560 -8.732 1.00 52.06 86 PHE A O 1
#

Sequence (86 aa):
MKALESQIKEFDKAIATQMELLPNVLISIPGIGPVYSAGIMAEIGDINRFNNQAALAKYAGLAWTQHQSGGFEAQNTRLIHSGNRF

InterPro domains:
  IPR003346 Transposase IS116/IS110/IS902, C-terminal [PF02371] (25-85)
  IPR047650 Transposase IS110-like [PTHR33055] (2-85)

Organism: NCBI:txid408170